Protein AF-A0A941ZLG2-F1 (afdb_monomer_lite)

Sequence (44 aa):
ARLLDHFFGLYVHTNSFTQLVVCAHDTGEEILRCPPRNGDQILV

Secondary structure (DSSP, 8-state):
-HHHHHHHHTTPPTT-EE--EEE-TTT--EEEEPPPEE-S----

Foldseek 3Di:
DVVVLVVVLQVADPPGWDKDWDADPVPRHTPDIDDIHHHPDDDD

Structure (mmCIF, N/CA/C/O backbone):
data_AF-A0A941ZLG2-F1
#
_entry.id   AF-A0A941ZLG2-F1
#
loop_
_atom_site.group_PDB
_atom_site.id
_atom_site.type_symbol
_atom_site.label_atom_id
_atom_site.label_alt_id
_atom_site.label_comp_id
_atom_site.label_asym_id
_atom_site.label_entity_id
_atom_site.label_seq_id
_atom_site.pdbx_PDB_ins_code
_atom_site.Cartn_x
_atom_site.Cartn_y
_atom_site.Cartn_z
_atom_site.occupancy
_atom_site.B_iso_or_equiv
_atom_site.auth_seq_id
_atom_site.auth_comp_id
_atom_site.auth_asym_id
_atom_site.auth_atom_id
_atom_site.pdbx_PDB_model_num
ATOM 1 N N . ALA A 1 1 ? -1.175 -8.387 4.073 1.00 66.88 1 ALA A N 1
ATOM 2 C CA . ALA A 1 1 ? -0.530 -7.176 3.517 1.00 66.88 1 ALA A CA 1
ATOM 3 C C . ALA A 1 1 ? 0.122 -7.365 2.134 1.00 66.88 1 ALA A C 1
ATOM 5 O O . ALA A 1 1 ? 0.172 -6.402 1.388 1.00 66.88 1 ALA A O 1
ATOM 6 N N . ARG A 1 2 ? 0.583 -8.569 1.744 1.00 77.12 2 ARG A N 1
ATOM 7 C CA . ARG A 1 2 ? 1.425 -8.785 0.543 1.00 77.12 2 ARG A CA 1
ATOM 8 C C . ARG A 1 2 ? 0.847 -8.301 -0.800 1.00 77.12 2 ARG A C 1
ATOM 10 O O . ARG A 1 2 ? 1.610 -7.813 -1.619 1.00 77.12 2 ARG A O 1
ATOM 17 N N . LEU A 1 3 ? -0.464 -8.426 -1.030 1.00 85.44 3 LEU A N 1
ATOM 18 C CA . LEU A 1 3 ? -1.088 -7.993 -2.291 1.00 85.44 3 LEU A CA 1
ATOM 19 C C . LEU A 1 3 ? -1.106 -6.464 -2.407 1.00 85.44 3 LEU A C 1
ATOM 21 O O . LEU A 1 3 ? -0.663 -5.932 -3.413 1.00 85.44 3 LEU A O 1
ATOM 25 N N . LEU A 1 4 ? -1.533 -5.766 -1.350 1.00 83.81 4 LEU A N 1
ATOM 26 C CA . LEU A 1 4 ? -1.522 -4.301 -1.287 1.00 83.81 4 LEU A CA 1
ATOM 27 C C . LEU A 1 4 ? -0.097 -3.750 -1.382 1.00 83.81 4 LEU A C 1
ATOM 29 O O . LEU A 1 4 ? 0.171 -2.861 -2.176 1.00 83.81 4 LEU A O 1
ATOM 33 N N . ASP A 1 5 ? 0.828 -4.340 -0.629 1.00 80.56 5 ASP A N 1
ATOM 34 C CA . ASP A 1 5 ? 2.243 -3.970 -0.642 1.00 80.56 5 ASP A CA 1
ATOM 35 C C . ASP A 1 5 ? 2.886 -4.160 -2.031 1.00 80.56 5 ASP A C 1
ATOM 37 O O . ASP A 1 5 ? 3.741 -3.384 -2.441 1.00 80.56 5 ASP A O 1
ATOM 41 N N . HIS A 1 6 ? 2.478 -5.182 -2.791 1.00 80.56 6 HIS A N 1
ATOM 42 C CA . HIS A 1 6 ? 2.925 -5.374 -4.174 1.00 80.56 6 HIS A CA 1
ATOM 43 C C . HIS A 1 6 ? 2.228 -4.419 -5.148 1.00 80.56 6 HIS A C 1
ATOM 45 O O . HIS A 1 6 ? 2.878 -3.855 -6.019 1.00 80.56 6 HIS A O 1
ATOM 51 N N . PHE A 1 7 ? 0.916 -4.223 -5.003 1.00 83.31 7 PHE A N 1
ATOM 52 C CA . PHE A 1 7 ? 0.137 -3.314 -5.840 1.00 83.31 7 PHE A CA 1
ATOM 53 C C . PHE A 1 7 ? 0.674 -1.884 -5.757 1.00 83.31 7 PHE A C 1
ATOM 55 O O . PHE A 1 7 ? 0.913 -1.273 -6.792 1.00 83.31 7 PHE A O 1
ATOM 62 N N . PHE A 1 8 ? 0.941 -1.377 -4.550 1.00 81.12 8 PHE A N 1
ATOM 63 C CA . PHE A 1 8 ? 1.519 -0.043 -4.374 1.0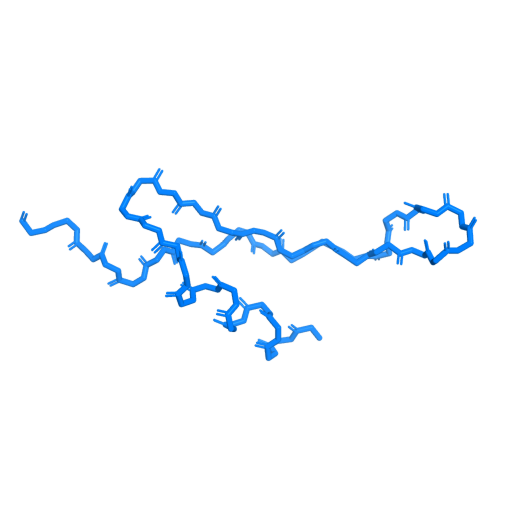0 81.12 8 PHE A CA 1
ATOM 64 C C . PHE A 1 8 ? 2.934 0.065 -4.953 1.00 81.12 8 PHE A C 1
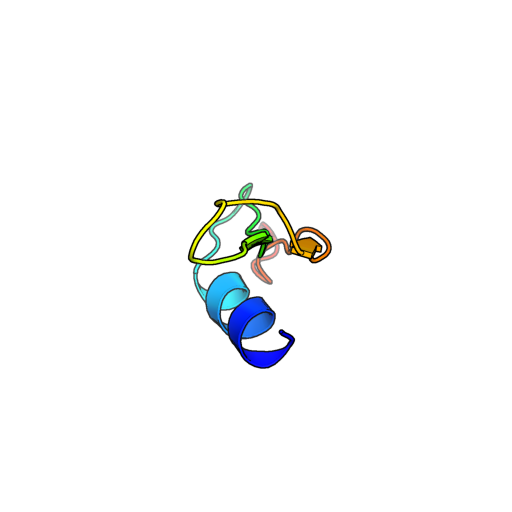ATOM 66 O O . PHE A 1 8 ? 3.265 1.093 -5.538 1.00 81.12 8 PHE A O 1
ATOM 73 N N . GLY A 1 9 ? 3.721 -1.014 -4.901 1.00 77.75 9 GLY A N 1
ATOM 74 C CA . GLY A 1 9 ? 5.036 -1.073 -5.541 1.00 77.75 9 GLY A CA 1
ATOM 75 C C . GLY A 1 9 ? 5.012 -0.881 -7.065 1.00 77.75 9 GLY A C 1
ATOM 76 O O . GLY A 1 9 ? 6.010 -0.439 -7.622 1.00 77.75 9 GLY A O 1
ATOM 77 N N . LEU A 1 10 ? 3.885 -1.136 -7.746 1.00 78.81 10 LEU A N 1
ATOM 78 C CA . LEU A 1 10 ? 3.751 -0.898 -9.194 1.00 78.81 10 LEU A CA 1
ATOM 79 C C . LEU A 1 10 ? 3.630 0.592 -9.559 1.00 78.81 10 LEU A C 1
ATOM 81 O O . LEU A 1 10 ? 3.823 0.948 -10.718 1.00 78.81 10 LEU A O 1
ATOM 85 N N . TYR A 1 11 ? 3.299 1.458 -8.598 1.00 77.50 11 TYR A N 1
ATOM 86 C CA . TYR A 1 11 ? 3.088 2.897 -8.819 1.00 77.50 11 TYR A CA 1
ATOM 87 C C . TYR A 1 11 ? 4.303 3.751 -8.485 1.00 77.50 11 TYR A C 1
ATOM 89 O O . TYR A 1 11 ? 4.244 4.978 -8.561 1.00 77.50 11 TYR A O 1
ATOM 97 N N . VAL A 1 12 ? 5.392 3.130 -8.057 1.00 75.19 12 VAL A N 1
ATOM 98 C CA . VAL A 1 12 ? 6.531 3.882 -7.574 1.00 75.19 12 VAL A CA 1
ATOM 99 C C . VAL A 1 12 ? 7.454 4.251 -8.734 1.00 75.19 12 VAL A C 1
ATOM 101 O O . VAL A 1 12 ? 7.777 3.440 -9.601 1.00 75.19 12 VAL A O 1
ATOM 104 N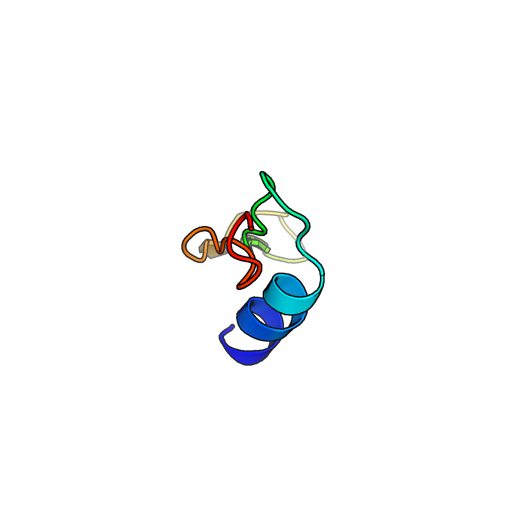 N . HIS A 1 13 ? 7.850 5.517 -8.760 1.00 71.31 13 HIS A N 1
ATOM 105 C CA . HIS A 1 13 ? 8.735 6.058 -9.779 1.00 71.31 13 HIS A CA 1
ATOM 106 C C . HIS A 1 13 ? 10.205 5.867 -9.405 1.00 71.31 13 HIS A C 1
ATOM 108 O O . HIS A 1 13 ? 10.564 5.531 -8.274 1.00 71.31 13 HIS A O 1
ATOM 114 N N . THR A 1 14 ? 11.072 6.137 -10.370 1.00 68.50 14 THR A N 1
ATOM 115 C CA . THR A 1 14 ? 12.518 6.153 -10.189 1.00 68.50 14 THR A CA 1
ATOM 116 C C . THR A 1 14 ? 12.922 7.114 -9.063 1.00 68.50 14 THR A C 1
ATOM 118 O O . THR A 1 14 ? 12.436 8.242 -9.002 1.00 68.50 14 THR A O 1
ATOM 121 N N . ASN A 1 15 ? 13.811 6.678 -8.165 1.00 71.50 15 ASN A N 1
ATOM 122 C CA . ASN A 1 15 ? 14.199 7.393 -6.933 1.00 71.50 15 ASN A CA 1
ATOM 123 C C . ASN A 1 15 ? 13.074 7.595 -5.898 1.00 71.50 15 ASN A C 1
ATOM 125 O O . ASN A 1 15 ? 13.194 8.447 -5.020 1.00 71.50 15 ASN A O 1
ATOM 129 N N . SER A 1 16 ? 11.988 6.825 -5.973 1.00 79.12 16 SER A N 1
ATOM 130 C CA . SER A 1 16 ? 10.935 6.802 -4.952 1.00 79.12 16 SER A CA 1
ATOM 131 C C . SER A 1 16 ? 10.756 5.393 -4.383 1.00 79.12 16 SER A C 1
ATOM 133 O O . SER A 1 16 ? 11.072 4.399 -5.040 1.00 79.12 16 SER A O 1
ATOM 135 N N . PHE A 1 17 ? 10.222 5.307 -3.164 1.00 85.06 17 PHE A N 1
ATOM 136 C CA . PHE A 1 17 ? 9.803 4.050 -2.544 1.00 85.06 17 PHE A CA 1
ATOM 137 C C . PHE A 1 17 ? 8.378 4.179 -1.991 1.00 85.06 17 PHE A C 1
ATOM 139 O O . PHE A 1 17 ? 7.961 5.259 -1.574 1.00 85.06 17 PHE A O 1
ATOM 146 N N . THR A 1 18 ? 7.632 3.076 -1.966 1.00 87.56 18 THR A N 1
ATOM 147 C CA . THR A 1 18 ? 6.348 2.975 -1.256 1.00 87.56 18 THR A CA 1
ATOM 148 C C . THR A 1 18 ? 6.519 2.133 -0.006 1.00 87.56 18 THR A C 1
ATOM 150 O O . THR A 1 18 ? 7.230 1.129 -0.029 1.00 87.56 18 THR A O 1
ATOM 153 N N . GLN A 1 19 ? 5.844 2.503 1.080 1.00 89.88 19 GLN A N 1
ATOM 154 C CA . GLN A 1 19 ? 5.863 1.737 2.320 1.00 89.88 19 GLN A CA 1
ATOM 155 C C . GLN A 1 19 ? 4.448 1.606 2.875 1.00 89.88 19 GLN A C 1
ATOM 157 O O . GLN A 1 19 ? 3.816 2.601 3.224 1.00 89.88 19 GLN A O 1
ATOM 162 N N . LEU A 1 20 ? 3.949 0.373 2.953 1.00 90.69 20 LEU A N 1
ATOM 163 C CA . LEU A 1 20 ? 2.621 0.111 3.491 1.00 90.69 20 LEU A CA 1
ATOM 164 C C . LEU A 1 20 ? 2.639 0.161 5.025 1.00 90.69 20 LEU A C 1
ATOM 166 O O . LEU A 1 20 ? 3.362 -0.603 5.669 1.00 90.69 20 LEU A O 1
ATOM 170 N N . VAL A 1 21 ? 1.798 1.024 5.595 1.00 93.06 21 VAL A N 1
ATOM 171 C CA . VAL A 1 21 ? 1.500 1.076 7.031 1.00 93.06 21 VAL A CA 1
ATOM 172 C C . VAL A 1 21 ? 0.020 0.767 7.228 1.00 93.06 21 VAL A C 1
A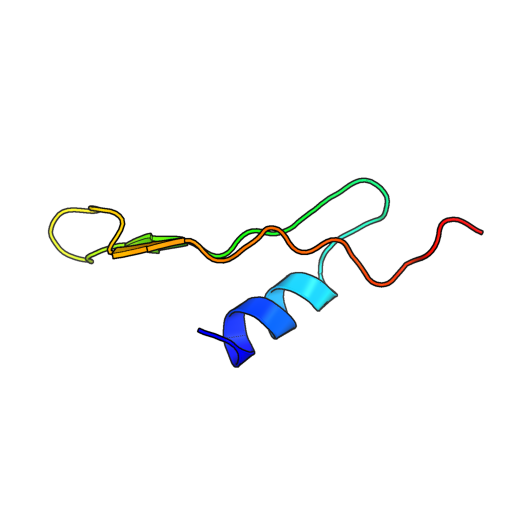TOM 174 O O . VAL A 1 21 ? -0.835 1.325 6.543 1.00 93.06 21 VAL A O 1
ATOM 177 N N . VAL A 1 22 ? -0.278 -0.158 8.134 1.00 92.31 22 VAL A N 1
ATOM 178 C CA . VAL A 1 22 ? -1.640 -0.513 8.533 1.00 92.31 22 VAL A CA 1
ATOM 179 C C . VAL A 1 22 ? -1.895 0.107 9.895 1.00 92.31 22 VAL A C 1
ATOM 181 O O . VAL A 1 22 ? -1.175 -0.201 10.843 1.00 92.31 22 VAL A O 1
ATOM 184 N N . CYS A 1 23 ? -2.928 0.937 9.985 1.00 95.69 23 CYS A N 1
ATOM 185 C CA . CYS A 1 23 ? -3.344 1.581 11.224 1.00 95.69 23 CYS A CA 1
ATOM 186 C C . CYS A 1 23 ? -4.683 1.021 11.713 1.00 95.69 23 CYS A C 1
ATOM 188 O O . CYS A 1 23 ? -5.528 0.621 10.906 1.00 95.69 23 CYS A O 1
ATOM 190 N N . ALA A 1 24 ? -4.883 1.022 13.029 1.00 93.94 24 ALA A N 1
ATOM 191 C CA . ALA A 1 24 ? -6.184 0.815 13.645 1.00 93.94 24 ALA A CA 1
ATOM 192 C C . ALA A 1 24 ? -7.134 1.934 13.205 1.00 93.94 24 ALA A C 1
ATOM 194 O O . ALA A 1 24 ? -6.755 3.104 13.161 1.00 93.94 24 ALA A O 1
ATOM 195 N N . HIS A 1 25 ? -8.363 1.577 12.845 1.00 91.50 25 HIS A N 1
ATOM 196 C CA . HIS A 1 25 ? -9.316 2.542 12.300 1.00 91.50 25 HIS A CA 1
ATOM 197 C C . HIS A 1 25 ? -9.768 3.573 13.343 1.00 91.50 25 HIS A C 1
ATOM 199 O O . HIS A 1 25 ? -9.971 4.740 13.026 1.00 91.50 25 HIS A O 1
ATOM 205 N N . ASP A 1 26 ? -9.926 3.119 14.578 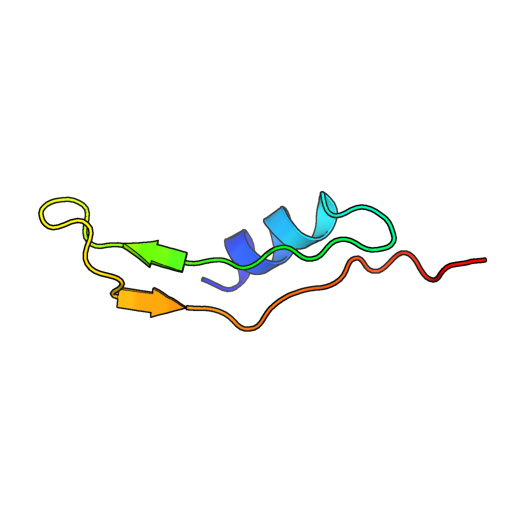1.00 94.81 26 ASP A N 1
ATOM 206 C CA . ASP A 1 26 ? -10.480 3.841 15.714 1.00 94.81 26 ASP A CA 1
ATOM 207 C C . ASP A 1 26 ? -9.446 4.715 16.435 1.00 94.81 26 ASP A C 1
ATOM 209 O O . ASP A 1 26 ? -9.761 5.846 16.802 1.00 94.81 26 ASP A O 1
ATOM 213 N N . THR A 1 27 ? -8.212 4.230 16.607 1.00 95.12 27 THR A N 1
ATOM 214 C CA . THR A 1 27 ? -7.148 4.975 17.309 1.00 95.12 27 THR A CA 1
ATOM 215 C C . THR A 1 27 ? -6.124 5.613 16.375 1.00 95.12 27 THR A C 1
ATOM 217 O O . THR A 1 27 ? -5.392 6.509 16.791 1.00 95.12 27 THR A O 1
ATOM 220 N N . GLY A 1 28 ? -6.036 5.154 15.122 1.00 92.25 28 GLY A N 1
ATOM 221 C CA . GLY A 1 28 ? -4.964 5.528 14.197 1.00 92.25 28 GLY A CA 1
ATOM 222 C C . GLY A 1 28 ? -3.606 4.898 14.531 1.00 92.25 28 GLY A C 1
ATOM 223 O O . GLY A 1 28 ? -2.625 5.187 13.847 1.00 92.25 28 GLY A O 1
ATOM 224 N N . GLU A 1 29 ? -3.531 4.041 15.553 1.00 95.81 29 GLU A N 1
ATOM 225 C CA . GLU A 1 29 ? -2.286 3.406 15.983 1.00 95.81 29 GLU A CA 1
ATOM 226 C C . GLU A 1 29 ? -1.747 2.458 14.908 1.00 95.81 29 GLU A C 1
ATOM 228 O O . GLU A 1 29 ? -2.496 1.703 14.289 1.00 95.81 29 GLU A O 1
ATOM 233 N N . GLU A 1 30 ? -0.437 2.479 14.682 1.00 95.44 30 GLU A N 1
ATOM 234 C CA . GLU A 1 30 ? 0.204 1.600 13.712 1.00 95.44 30 GLU A CA 1
ATOM 235 C C . GLU A 1 30 ? 0.238 0.150 14.207 1.00 95.44 30 GLU A C 1
ATOM 237 O O . GLU A 1 30 ? 0.897 -0.183 15.186 1.00 95.44 30 GLU A O 1
ATOM 242 N N . ILE A 1 31 ? -0.429 -0.734 13.472 1.00 94.31 31 ILE A N 1
ATOM 243 C CA . ILE A 1 31 ? -0.485 -2.172 13.753 1.00 94.31 31 ILE A CA 1
ATOM 244 C C . ILE A 1 31 ? 0.653 -2.899 13.030 1.00 94.31 31 ILE A C 1
ATOM 246 O O . ILE A 1 31 ? 1.237 -3.852 13.545 1.00 94.31 31 ILE A O 1
ATOM 250 N N . LEU A 1 32 ? 0.944 -2.486 11.794 1.00 92.94 32 LEU A N 1
ATOM 251 C CA . LEU A 1 32 ? 1.939 -3.135 10.947 1.00 92.94 32 LEU A CA 1
ATOM 252 C C . LEU A 1 32 ? 2.609 -2.127 10.026 1.00 92.94 32 LEU A C 1
ATOM 254 O O . LEU A 1 32 ? 1.946 -1.324 9.375 1.00 92.94 32 LEU A O 1
ATOM 258 N N . ARG A 1 33 ? 3.922 -2.270 9.877 1.00 91.94 33 ARG A N 1
ATOM 259 C CA . ARG A 1 33 ? 4.726 -1.529 8.912 1.00 91.94 33 ARG A CA 1
ATOM 260 C C . ARG A 1 33 ? 5.492 -2.512 8.034 1.00 91.94 33 ARG A C 1
ATOM 262 O O . ARG A 1 33 ? 6.299 -3.297 8.527 1.00 91.94 33 ARG A O 1
ATOM 269 N N . CYS A 1 34 ? 5.220 -2.492 6.736 1.00 89.88 34 CYS A N 1
ATOM 270 C CA . CYS A 1 34 ? 5.952 -3.289 5.759 1.00 89.88 34 CYS A CA 1
ATOM 271 C C . CYS A 1 34 ? 7.338 -2.675 5.481 1.00 89.88 34 CYS A C 1
ATOM 273 O O . CYS A 1 34 ? 7.542 -1.474 5.712 1.00 89.88 34 CYS A O 1
ATOM 275 N N . PRO A 1 35 ? 8.310 -3.479 5.011 1.00 86.75 35 PRO A N 1
ATOM 276 C CA . PRO A 1 35 ? 9.580 -2.945 4.536 1.00 86.75 35 PRO A CA 1
ATOM 277 C C . PRO A 1 35 ? 9.352 -2.022 3.325 1.00 86.75 35 PRO A C 1
ATOM 279 O O . PRO A 1 35 ? 8.421 -2.252 2.552 1.00 86.75 35 PRO A O 1
ATOM 282 N N . PRO A 1 36 ? 10.181 -0.980 3.148 1.00 85.19 36 PRO A N 1
ATOM 283 C CA . PRO A 1 36 ? 10.082 -0.099 1.990 1.00 85.19 36 PRO A CA 1
ATOM 284 C C . PRO A 1 36 ? 10.306 -0.882 0.690 1.00 85.19 36 PRO A C 1
ATOM 286 O O . PRO A 1 36 ? 11.216 -1.710 0.597 1.00 85.19 36 PRO A O 1
ATOM 289 N N . ARG A 1 37 ? 9.483 -0.603 -0.324 1.00 78.12 37 ARG A N 1
ATOM 290 C CA . ARG A 1 37 ? 9.609 -1.148 -1.678 1.00 78.12 37 ARG A CA 1
ATOM 291 C C . ARG A 1 37 ?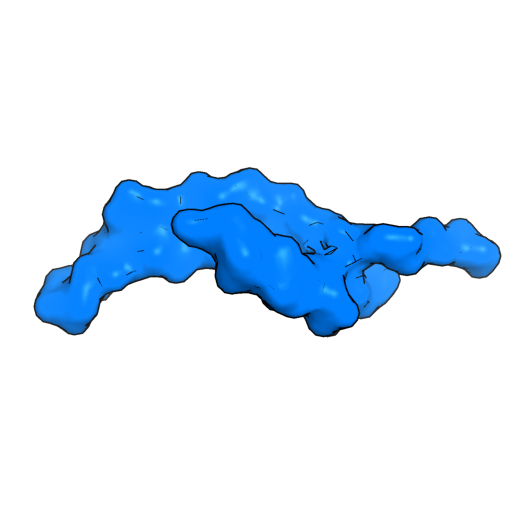 10.016 -0.063 -2.659 1.00 78.12 37 ARG A C 1
ATOM 293 O O . ARG A 1 37 ? 9.282 0.903 -2.850 1.00 78.12 37 ARG A O 1
ATOM 300 N N . ASN A 1 38 ? 11.160 -0.268 -3.297 1.00 75.12 38 ASN A N 1
ATOM 301 C CA . ASN A 1 38 ? 11.565 0.487 -4.477 1.00 75.12 38 ASN A CA 1
ATOM 302 C C . ASN A 1 38 ? 10.846 -0.062 -5.711 1.00 75.12 38 ASN A C 1
ATOM 304 O O . ASN A 1 38 ? 10.395 -1.208 -5.714 1.00 75.12 38 ASN A O 1
ATOM 308 N N . GLY A 1 39 ? 10.751 0.756 -6.752 1.00 66.62 39 GLY A N 1
ATOM 309 C CA . GLY A 1 39 ? 10.168 0.328 -8.021 1.00 66.62 39 GLY A CA 1
ATOM 310 C C . GLY A 1 39 ? 11.122 -0.565 -8.767 1.00 66.62 39 GLY A C 1
ATOM 311 O O . GLY A 1 39 ? 12.326 -0.334 -8.735 1.00 66.62 39 GLY A O 1
ATOM 312 N N . ASP A 1 40 ? 10.577 -1.536 -9.493 1.00 63.91 40 ASP A N 1
ATOM 313 C CA . ASP A 1 40 ? 11.361 -2.416 -10.367 1.00 63.91 40 ASP A CA 1
ATOM 314 C C . ASP A 1 40 ? 11.972 -1.678 -11.579 1.00 63.91 40 ASP A C 1
ATOM 316 O O . ASP A 1 40 ? 12.640 -2.291 -12.411 1.00 63.91 40 ASP A O 1
ATOM 320 N N . GLN A 1 41 ? 11.787 -0.356 -11.704 1.00 59.88 41 GLN A N 1
ATOM 321 C CA . GLN A 1 41 ? 12.508 0.439 -12.694 1.00 59.88 41 GLN A CA 1
ATOM 322 C C . GLN A 1 41 ? 13.963 0.647 -12.270 1.00 59.88 41 GLN A C 1
ATOM 324 O O . GLN A 1 41 ? 14.298 1.546 -11.497 1.00 59.88 41 GLN A O 1
ATOM 329 N N . ILE A 1 42 ? 14.836 -0.170 -12.852 1.00 55.66 42 ILE A N 1
ATOM 330 C CA . ILE A 1 42 ? 16.272 0.090 -12.909 1.00 55.66 42 ILE A CA 1
ATOM 331 C C . ILE A 1 42 ? 16.474 1.378 -13.720 1.00 55.66 42 ILE A C 1
ATOM 333 O O . ILE A 1 42 ? 15.956 1.500 -14.830 1.00 55.66 42 ILE A O 1
ATOM 337 N N . LEU A 1 43 ? 17.205 2.341 -13.153 1.00 56.53 43 LEU A N 1
ATOM 338 C CA . LEU A 1 43 ? 17.729 3.495 -13.886 1.00 56.53 43 LEU A CA 1
ATOM 339 C C . LEU A 1 43 ? 18.568 2.972 -15.062 1.00 56.53 43 LEU A C 1
ATOM 341 O O . LEU A 1 43 ? 19.622 2.381 -14.827 1.00 56.53 43 LEU A O 1
ATOM 345 N N . VAL A 1 44 ? 18.073 3.139 -16.291 1.00 55.09 44 VAL A N 1
ATOM 346 C CA . VAL A 1 44 ? 18.829 2.879 -17.530 1.00 55.09 44 VAL A CA 1
ATOM 347 C C . VAL A 1 44 ? 19.627 4.100 -17.953 1.00 55.09 44 VAL A C 1
ATOM 349 O O . VAL A 1 44 ? 19.132 5.230 -17.731 1.00 55.09 44 VAL A O 1
#

pLDDT: mean 81.44, std 11.73, range [55.09, 95.81]

Radius of gyration: 12.32 Å; chains: 1; bounding box: 29×16×35 Å